Protein AF-A0A9R0ICI6-F1 (afdb_monomer_lite)

Sequence (174 aa):
MKGEGKPIPNLDDEVRGILAEFMVGVIKFEELVEVGRKLFTRFQQSLDILRRPSIYESSELIKSIIKANETKRGNAYVEAGCINACDITNNVSHLNTSLGGLQDCLNRAKVIYSMVKQDYKMQENIVSSLNLTSTSAELESYHLMWMLRPFINDDVMHQALEQEEEALRWWRSG

Foldseek 3Di:
DDPPDDDDPDPVVVVVVVLVVLVVVLVVLVVVLVVLVVVLVVVVVVVVVVDDPQLCPDDPVSVVVCVVVDDPVSVVVSVVSVVVVVVVVVVSVVSVVVSVVSVVVSVVSVVLSVLVVVVVVVVVVVCVVVVPDPPDPVVVVVVVVPVVDDVDPVVNVVVVVVVVVVVVVVVVVD

Radius of gyration: 29.21 Å; chains: 1; bounding box: 91×29×76 Å

Structure (mmCIF, N/CA/C/O backbone):
data_AF-A0A9R0ICI6-F1
#
_entry.id   AF-A0A9R0ICI6-F1
#
loop_
_atom_site.group_PDB
_atom_site.id
_atom_site.type_symbol
_atom_site.label_atom_id
_atom_site.label_alt_id
_atom_site.label_comp_id
_atom_site.label_asym_id
_atom_site.label_entity_id
_atom_site.label_seq_id
_atom_site.pdbx_PDB_ins_code
_atom_site.Cartn_x
_atom_site.Cartn_y
_atom_site.Cartn_z
_atom_site.occupancy
_atom_site.B_iso_or_equiv
_atom_site.auth_seq_id
_atom_site.auth_comp_id
_atom_site.auth_asym_id
_atom_site.auth_atom_id
_atom_site.pdbx_PDB_model_num
ATOM 1 N N . MET A 1 1 ? -54.942 -3.041 22.440 1.00 37.56 1 MET A N 1
ATOM 2 C CA . MET A 1 1 ? -53.957 -3.282 21.366 1.00 37.56 1 MET A CA 1
ATOM 3 C C . MET A 1 1 ? -52.582 -3.012 21.948 1.00 37.56 1 MET A C 1
ATOM 5 O O . MET A 1 1 ? -52.353 -1.914 22.433 1.00 37.56 1 MET A O 1
ATOM 9 N N . LYS A 1 2 ? -51.745 -4.050 22.037 1.00 40.44 2 LYS A N 1
ATOM 10 C CA . LYS A 1 2 ? -50.373 -3.982 22.554 1.00 40.44 2 LYS A CA 1
ATOM 11 C C . LYS A 1 2 ? -49.519 -3.301 21.483 1.00 40.44 2 LYS A C 1
ATOM 13 O O . LYS A 1 2 ? -49.465 -3.800 20.366 1.00 40.44 2 LYS A O 1
ATOM 18 N N . GLY A 1 3 ? -48.925 -2.155 21.805 1.00 41.41 3 GLY A N 1
ATOM 19 C CA . GLY A 1 3 ? -47.898 -1.548 20.965 1.00 41.41 3 GLY A CA 1
ATOM 20 C C . GLY A 1 3 ? -46.629 -2.377 21.095 1.00 41.41 3 GLY A C 1
ATOM 21 O O . GLY A 1 3 ? -45.997 -2.368 22.148 1.00 41.41 3 GLY A O 1
ATOM 22 N N . GLU A 1 4 ? -46.300 -3.141 20.059 1.00 43.25 4 GLU A N 1
ATOM 23 C CA . GLU A 1 4 ? -44.997 -3.783 19.937 1.00 43.25 4 GLU A CA 1
ATOM 24 C C . GLU A 1 4 ? -43.967 -2.686 19.659 1.00 43.25 4 GLU A C 1
ATOM 26 O O . GLU A 1 4 ? -43.844 -2.176 18.546 1.00 43.25 4 GLU A O 1
ATOM 31 N N . GLY A 1 5 ? -43.278 -2.261 20.719 1.00 42.06 5 GLY A N 1
ATOM 32 C CA . GLY A 1 5 ? -42.090 -1.432 20.601 1.00 42.06 5 GLY A CA 1
ATOM 33 C C . GLY A 1 5 ? -41.031 -2.211 19.832 1.00 42.06 5 GLY A C 1
ATOM 34 O O . GLY A 1 5 ? -40.634 -3.302 20.241 1.00 42.06 5 GLY A O 1
ATOM 35 N N . LYS A 1 6 ? -40.608 -1.659 18.695 1.00 44.38 6 LYS A N 1
ATOM 36 C CA . LYS A 1 6 ? -39.491 -2.168 17.898 1.00 44.38 6 LYS A CA 1
ATOM 37 C C . LYS A 1 6 ? -38.267 -2.304 18.826 1.00 44.38 6 LYS A C 1
ATOM 39 O O . LYS A 1 6 ? -37.993 -1.340 19.544 1.00 44.38 6 LYS A O 1
ATOM 44 N N . PRO A 1 7 ? -37.555 -3.447 18.857 1.00 46.44 7 PRO A N 1
ATOM 45 C CA . PRO A 1 7 ? -36.388 -3.599 19.717 1.00 46.44 7 PRO A CA 1
ATOM 46 C C . PRO A 1 7 ? -35.365 -2.527 19.348 1.00 46.44 7 PRO A C 1
ATOM 48 O O . PRO A 1 7 ? -34.988 -2.413 18.180 1.00 46.44 7 PRO A O 1
ATOM 51 N N . ILE A 1 8 ? -34.969 -1.716 20.326 1.00 48.59 8 ILE A N 1
ATOM 52 C CA . ILE A 1 8 ? -33.857 -0.781 20.169 1.00 48.59 8 ILE A CA 1
ATOM 53 C C . ILE A 1 8 ? -32.614 -1.652 19.932 1.00 48.59 8 ILE A C 1
ATOM 55 O O . ILE A 1 8 ? -32.404 -2.589 20.710 1.00 48.59 8 ILE A O 1
ATOM 59 N N . PRO A 1 9 ? -31.841 -1.425 18.855 1.00 53.69 9 PRO A N 1
ATOM 60 C CA . PRO A 1 9 ? -30.612 -2.168 18.620 1.00 53.69 9 PRO A CA 1
ATOM 61 C C . PRO A 1 9 ? -29.716 -2.065 19.851 1.00 53.69 9 PRO A C 1
ATOM 63 O O . PRO A 1 9 ? -29.543 -0.983 20.411 1.00 53.69 9 PRO A O 1
ATOM 66 N N . ASN A 1 10 ? -29.184 -3.198 20.297 1.00 61.16 10 ASN A N 1
ATOM 67 C CA . ASN A 1 10 ? -28.184 -3.207 21.347 1.00 61.16 10 ASN A CA 1
ATOM 68 C C . ASN A 1 10 ? -26.947 -2.467 20.816 1.00 61.16 10 ASN A C 1
ATOM 70 O O . ASN A 1 10 ? -26.306 -2.945 19.881 1.00 61.16 10 ASN A O 1
ATOM 74 N N . LEU A 1 11 ? -26.643 -1.305 21.400 1.00 61.72 11 LEU A N 1
ATOM 75 C CA . LEU A 1 11 ? -25.512 -0.443 21.035 1.00 61.72 11 LEU A CA 1
ATOM 76 C C . LEU A 1 11 ? -24.190 -1.235 20.968 1.00 61.72 11 LEU A C 1
ATOM 78 O O . LEU A 1 11 ? -23.323 -0.970 20.141 1.00 61.72 11 LEU A O 1
ATOM 82 N N . ASP A 1 12 ? -24.088 -2.269 21.798 1.00 68.88 12 ASP A N 1
ATOM 83 C CA . ASP A 1 12 ? -22.947 -3.169 21.907 1.00 68.88 12 ASP A CA 1
ATOM 84 C C . ASP A 1 12 ? -22.766 -4.075 20.671 1.00 68.88 12 ASP A C 1
ATOM 86 O O . ASP A 1 12 ? -21.652 -4.311 20.195 1.00 68.88 12 ASP A O 1
ATOM 90 N N . ASP A 1 13 ? -23.875 -4.541 20.090 1.00 74.50 13 ASP A N 1
ATOM 91 C CA . ASP A 1 13 ? -23.867 -5.348 18.868 1.00 74.50 13 ASP A CA 1
ATOM 92 C C . ASP A 1 13 ? -23.579 -4.491 17.626 1.00 74.50 13 ASP A C 1
ATOM 94 O O . ASP A 1 13 ? -22.909 -4.953 16.699 1.00 74.50 13 ASP A O 1
ATOM 98 N N . GLU A 1 14 ? -24.017 -3.229 17.622 1.00 79.62 14 GLU A N 1
ATOM 99 C CA . GLU A 1 14 ? -23.734 -2.264 16.554 1.00 79.62 14 GLU A CA 1
ATOM 100 C C . GLU A 1 14 ? -22.245 -1.887 16.509 1.00 79.62 14 GLU A C 1
ATOM 102 O O . GLU A 1 14 ? -21.609 -1.989 15.457 1.00 79.62 14 GLU A O 1
ATOM 107 N N . VAL A 1 15 ? -21.645 -1.555 17.659 1.00 72.75 15 VAL A N 1
ATOM 108 C CA . VAL A 1 15 ? -20.207 -1.246 17.769 1.00 72.75 15 VAL A CA 1
ATOM 109 C C . VAL A 1 15 ? -19.349 -2.443 17.350 1.00 72.75 15 VAL A C 1
ATOM 111 O O . VAL A 1 15 ? -18.387 -2.293 16.588 1.00 72.75 15 VAL A O 1
ATOM 114 N N . ARG A 1 16 ? -19.712 -3.655 17.788 1.00 74.38 16 ARG A N 1
ATOM 115 C CA . ARG A 1 16 ? -19.037 -4.888 17.355 1.00 74.38 16 ARG A CA 1
ATOM 116 C C . ARG A 1 16 ? -19.173 -5.128 15.852 1.00 74.38 16 ARG A C 1
ATOM 118 O O . ARG A 1 16 ? -18.209 -5.587 15.237 1.00 74.38 16 ARG A O 1
ATOM 125 N N . GLY A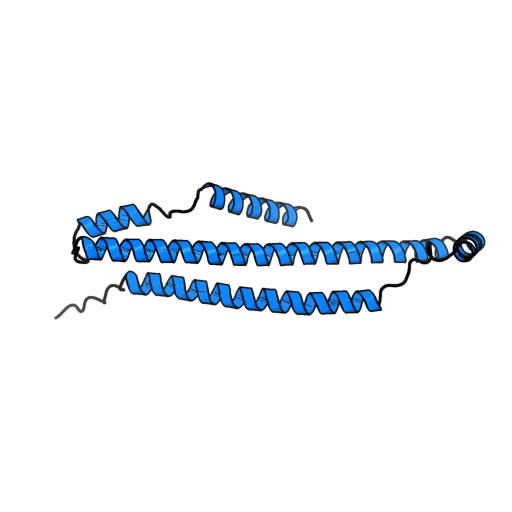 1 17 ? -20.326 -4.808 15.266 1.00 78.62 17 GLY A N 1
ATOM 126 C CA . GLY A 1 17 ? -20.562 -4.868 13.823 1.00 78.62 17 GLY A CA 1
ATOM 127 C C . GLY A 1 17 ? -19.618 -3.952 13.045 1.00 78.62 17 GLY A C 1
ATOM 128 O O . GLY A 1 17 ? -18.907 -4.420 12.157 1.00 78.62 17 GLY A O 1
ATOM 129 N N . ILE A 1 18 ? -19.519 -2.684 13.448 1.00 79.50 18 ILE A N 1
ATOM 130 C CA . ILE A 1 18 ? -18.642 -1.684 12.813 1.00 79.50 18 ILE A CA 1
ATOM 131 C C . ILE A 1 18 ? -17.170 -2.114 12.882 1.00 79.50 18 ILE A C 1
ATOM 133 O O . ILE A 1 18 ? -16.448 -2.063 11.885 1.00 79.50 18 ILE A O 1
ATOM 137 N N . LEU A 1 19 ? -16.717 -2.592 14.044 1.00 73.81 19 LEU A N 1
ATOM 138 C CA . LEU A 1 19 ? -15.351 -3.094 14.218 1.00 73.81 19 LEU A CA 1
ATOM 139 C C . LEU A 1 19 ? -15.062 -4.314 13.335 1.00 73.81 19 LEU A C 1
ATOM 141 O O . LEU A 1 19 ? -13.960 -4.439 12.797 1.00 73.81 19 LEU A O 1
ATOM 145 N N . ALA A 1 20 ? -16.033 -5.215 13.181 1.00 80.25 20 ALA A N 1
ATOM 146 C CA . ALA A 1 20 ? -15.896 -6.379 12.315 1.00 80.25 20 ALA A CA 1
ATOM 147 C C . ALA A 1 20 ? -15.820 -5.975 10.834 1.00 80.25 20 ALA A C 1
ATOM 149 O O . ALA A 1 20 ? -14.937 -6.454 10.120 1.00 80.25 20 ALA A O 1
ATOM 150 N N . GLU A 1 21 ? -16.683 -5.064 10.382 1.00 85.81 21 GLU A N 1
ATOM 151 C CA . GLU A 1 21 ? -16.660 -4.525 9.017 1.00 85.81 21 GLU A CA 1
ATOM 152 C C . GLU A 1 21 ? -15.334 -3.824 8.702 1.00 85.81 21 GLU A C 1
ATOM 154 O O . GLU A 1 21 ? -14.721 -4.093 7.663 1.00 85.81 21 GLU A O 1
ATOM 159 N N . PHE A 1 22 ? -14.838 -2.999 9.629 1.00 80.25 22 PHE A N 1
ATOM 160 C CA . PHE A 1 22 ? -13.531 -2.357 9.514 1.00 80.25 22 PHE A CA 1
ATOM 161 C C . PHE A 1 22 ? -12.405 -3.385 9.352 1.00 80.25 22 PHE A C 1
ATOM 163 O O . PHE A 1 22 ? -11.588 -3.274 8.437 1.00 80.25 22 PHE A O 1
ATOM 170 N N . MET A 1 23 ? -12.386 -4.431 10.185 1.00 84.31 23 MET A N 1
ATOM 171 C CA . MET A 1 23 ? -11.368 -5.483 10.109 1.00 84.31 23 MET A CA 1
ATOM 172 C C . MET A 1 23 ? -11.417 -6.269 8.800 1.00 84.31 23 MET A C 1
ATOM 174 O O . MET A 1 23 ? -10.369 -6.603 8.249 1.00 84.31 23 MET A O 1
ATOM 178 N N . VAL A 1 24 ? -12.608 -6.529 8.257 1.00 88.81 24 VAL A N 1
ATOM 179 C CA . VAL A 1 24 ? -12.747 -7.124 6.919 1.00 88.81 24 VAL A CA 1
ATOM 180 C C . VAL A 1 24 ? -12.138 -6.208 5.854 1.00 88.81 24 VAL A C 1
ATOM 182 O O . VAL A 1 24 ? -11.469 -6.694 4.942 1.00 88.81 24 VAL A O 1
ATOM 185 N N . GLY A 1 25 ? -12.325 -4.891 5.973 1.00 83.38 25 GLY A N 1
ATOM 186 C CA . GLY A 1 25 ? -11.665 -3.900 5.119 1.00 83.38 25 GLY A CA 1
ATOM 187 C C . GLY A 1 25 ? -10.138 -3.958 5.215 1.00 83.38 25 GLY A C 1
ATOM 188 O O . GLY A 1 25 ? -9.466 -4.034 4.187 1.00 83.38 25 GLY A O 1
ATOM 189 N N . VAL A 1 26 ? -9.594 -4.007 6.435 1.00 76.56 26 VAL A N 1
ATOM 190 C CA . VAL A 1 26 ? -8.149 -4.136 6.704 1.00 76.56 26 VAL A CA 1
ATOM 191 C C . VAL A 1 26 ? -7.570 -5.397 6.057 1.00 76.56 26 VAL A C 1
ATOM 193 O O . VAL A 1 26 ? -6.529 -5.319 5.409 1.00 76.56 26 VAL A O 1
ATOM 196 N N . ILE A 1 27 ? -8.256 -6.538 6.169 1.00 85.88 27 ILE A N 1
ATOM 197 C CA . ILE A 1 27 ? -7.821 -7.809 5.564 1.00 85.88 27 ILE A CA 1
ATOM 198 C C . ILE A 1 27 ? -7.797 -7.708 4.035 1.00 85.88 27 ILE A C 1
ATOM 200 O O . ILE A 1 27 ? -6.793 -8.045 3.411 1.00 85.88 27 ILE A O 1
ATOM 204 N N . LYS A 1 28 ? -8.868 -7.192 3.419 1.00 85.56 28 LYS A N 1
ATOM 205 C CA . LYS A 1 28 ? -8.927 -7.000 1.959 1.00 85.56 28 LYS A CA 1
ATOM 206 C C . LYS A 1 28 ? -7.817 -6.077 1.460 1.00 85.56 28 LYS A C 1
ATOM 208 O O . LYS A 1 28 ? -7.257 -6.296 0.388 1.00 85.56 28 LYS A O 1
ATOM 213 N N . PHE A 1 29 ? -7.505 -5.037 2.227 1.00 78.44 29 PHE A N 1
ATOM 214 C CA . PHE A 1 29 ? -6.442 -4.102 1.887 1.00 78.44 29 PHE A CA 1
ATOM 215 C C . PHE A 1 29 ? -5.053 -4.745 2.007 1.00 78.44 29 PHE A C 1
ATOM 217 O O . PHE A 1 29 ? -4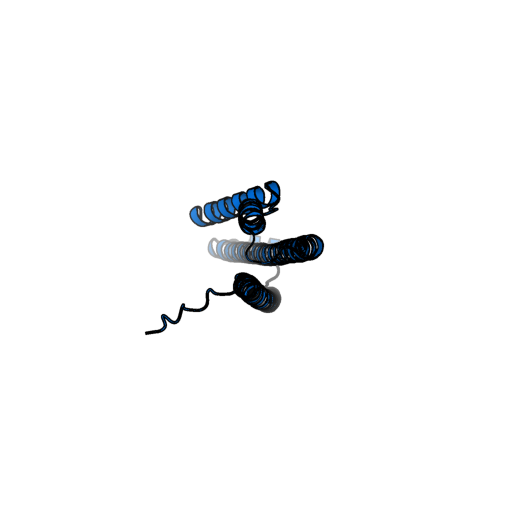.221 -4.570 1.122 1.00 78.44 29 PHE A O 1
ATOM 224 N N . GLU A 1 30 ? -4.821 -5.553 3.042 1.00 82.62 30 GLU A N 1
ATOM 225 C CA . GLU A 1 30 ? -3.598 -6.348 3.207 1.00 82.62 30 GLU A CA 1
ATOM 226 C C . GLU A 1 30 ? -3.379 -7.327 2.044 1.00 82.62 30 GLU A C 1
ATOM 228 O O . GLU A 1 30 ? -2.285 -7.386 1.478 1.00 82.62 30 GLU A O 1
ATOM 233 N N . GLU A 1 31 ? -4.430 -8.031 1.617 1.00 90.69 31 GLU A N 1
ATOM 234 C CA . GLU A 1 31 ? -4.389 -8.899 0.436 1.00 90.69 31 GLU A CA 1
ATOM 235 C C . GLU A 1 31 ? -4.042 -8.117 -0.841 1.00 90.69 31 GLU A C 1
ATOM 237 O O . GLU A 1 31 ? -3.209 -8.563 -1.635 1.00 90.69 31 GLU A O 1
ATOM 242 N N . LEU A 1 32 ? -4.641 -6.936 -1.034 1.00 84.50 32 LEU A N 1
ATOM 243 C CA . LEU A 1 32 ? -4.384 -6.081 -2.194 1.00 84.50 32 LEU A CA 1
ATOM 244 C C . LEU A 1 32 ? -2.933 -5.586 -2.234 1.00 84.50 32 LEU A C 1
ATOM 246 O O . LEU A 1 32 ? -2.299 -5.649 -3.291 1.00 84.50 32 LEU A O 1
ATOM 250 N N . VAL A 1 33 ? -2.399 -5.130 -1.098 1.00 80.62 33 VAL A N 1
ATOM 251 C CA . VAL A 1 33 ? -0.999 -4.696 -0.970 1.00 80.62 33 VAL A CA 1
ATOM 252 C C . VAL A 1 33 ? -0.051 -5.841 -1.330 1.00 80.62 33 VAL A C 1
ATOM 254 O O . VAL A 1 33 ? 0.886 -5.651 -2.110 1.00 80.62 33 VAL A O 1
ATOM 257 N N . GLU A 1 34 ? -0.326 -7.055 -0.855 1.00 88.06 34 GLU A N 1
ATOM 258 C CA . GLU A 1 34 ? 0.502 -8.226 -1.149 1.00 88.06 34 GLU A CA 1
ATOM 259 C C . GLU A 1 34 ? 0.435 -8.646 -2.628 1.00 88.06 34 GLU A C 1
ATOM 261 O O . GLU A 1 34 ? 1.459 -8.988 -3.232 1.00 88.06 34 GLU A O 1
ATOM 266 N N . VAL A 1 35 ? -0.747 -8.595 -3.251 1.00 90.12 35 VAL A N 1
ATOM 267 C CA . VAL A 1 35 ? -0.901 -8.830 -4.698 1.00 90.12 35 VAL A CA 1
ATOM 268 C C . VAL A 1 35 ? -0.133 -7.780 -5.504 1.00 90.12 35 VAL A C 1
ATOM 270 O O . VAL A 1 35 ? 0.616 -8.142 -6.417 1.00 90.12 35 VAL A O 1
ATOM 273 N N . GLY A 1 36 ? -0.272 -6.500 -5.147 1.00 82.00 36 GLY A N 1
ATOM 274 C CA . GLY A 1 36 ? 0.433 -5.387 -5.782 1.00 82.00 36 GLY A CA 1
ATOM 275 C C . GLY A 1 36 ? 1.947 -5.560 -5.710 1.00 82.00 36 GLY A C 1
ATOM 276 O O . GLY A 1 36 ? 2.626 -5.499 -6.736 1.00 82.00 36 GLY A O 1
ATOM 277 N N . ARG A 1 37 ? 2.471 -5.903 -4.528 1.00 86.12 37 ARG A N 1
ATOM 278 C CA . ARG A 1 37 ? 3.893 -6.195 -4.314 1.00 86.12 37 ARG A CA 1
ATOM 279 C C . ARG A 1 37 ? 4.394 -7.319 -5.221 1.00 86.12 37 ARG A C 1
ATOM 281 O O . ARG A 1 37 ? 5.412 -7.153 -5.887 1.00 86.12 37 ARG A O 1
ATOM 288 N N . LYS A 1 38 ? 3.673 -8.445 -5.309 1.00 90.31 38 LYS A N 1
ATOM 289 C CA . LYS A 1 38 ? 4.054 -9.581 -6.176 1.00 90.31 38 LYS A CA 1
ATOM 290 C C . LYS A 1 38 ? 4.091 -9.205 -7.655 1.00 90.31 38 LYS A C 1
ATOM 292 O O . LYS A 1 38 ? 5.038 -9.574 -8.353 1.00 90.31 38 LYS A O 1
ATOM 297 N N . LEU A 1 39 ? 3.062 -8.512 -8.144 1.00 86.56 39 LEU A N 1
ATOM 298 C CA . LEU A 1 39 ? 3.003 -8.051 -9.534 1.00 86.56 39 LEU A CA 1
ATOM 299 C C . LEU A 1 39 ? 4.148 -7.089 -9.835 1.00 86.56 39 LEU A C 1
ATOM 301 O O . LEU A 1 39 ? 4.822 -7.233 -10.854 1.00 86.56 39 LEU A O 1
ATOM 305 N N . PHE A 1 40 ? 4.410 -6.167 -8.916 1.00 80.50 40 PHE A N 1
ATOM 306 C CA . PHE A 1 40 ? 5.470 -5.189 -9.056 1.00 80.50 40 PHE A CA 1
ATOM 307 C C . PHE A 1 40 ? 6.859 -5.834 -9.080 1.00 80.50 40 PHE A C 1
ATOM 309 O O . PHE A 1 40 ? 7.643 -5.545 -9.979 1.00 80.50 40 PHE A O 1
ATOM 316 N N . THR A 1 41 ? 7.144 -6.790 -8.191 1.00 84.75 41 THR A N 1
ATOM 317 C CA . THR A 1 41 ? 8.406 -7.548 -8.229 1.00 84.75 41 THR A CA 1
ATOM 318 C C . THR A 1 41 ? 8.605 -8.248 -9.576 1.00 84.75 41 THR A C 1
ATOM 320 O O . THR A 1 41 ? 9.697 -8.202 -10.139 1.00 84.75 41 THR A O 1
ATOM 323 N N . ARG A 1 42 ? 7.555 -8.858 -10.143 1.00 83.69 42 ARG A N 1
ATOM 324 C CA . ARG A 1 42 ? 7.634 -9.481 -11.477 1.00 83.69 42 ARG A CA 1
ATOM 325 C C . ARG A 1 42 ? 7.858 -8.458 -12.586 1.00 83.69 42 ARG A C 1
ATOM 327 O O . ARG A 1 42 ? 8.590 -8.736 -13.534 1.00 83.69 42 ARG A O 1
ATOM 334 N N . PHE A 1 43 ? 7.235 -7.290 -12.478 1.00 80.75 43 PHE A N 1
ATOM 335 C CA . PHE A 1 43 ? 7.428 -6.200 -13.424 1.00 80.75 43 PHE A CA 1
ATOM 336 C C . PHE A 1 43 ? 8.871 -5.685 -13.385 1.00 80.75 43 PHE A C 1
ATOM 338 O O . PHE A 1 43 ? 9.498 -5.598 -14.435 1.00 80.75 43 PHE A O 1
ATOM 345 N N . GLN A 1 44 ? 9.437 -5.462 -12.195 1.00 79.81 44 GLN A N 1
ATOM 346 C CA . GLN A 1 44 ? 10.848 -5.096 -12.024 1.00 79.81 44 GLN A CA 1
ATOM 347 C C . GLN A 1 44 ? 11.787 -6.142 -12.636 1.00 79.81 44 GLN A C 1
ATOM 349 O O . GLN A 1 44 ? 12.637 -5.796 -13.448 1.00 79.81 44 GLN A O 1
ATOM 354 N N . GLN A 1 45 ? 11.576 -7.428 -12.334 1.00 81.75 45 GLN A N 1
ATOM 355 C CA . GLN A 1 45 ? 12.356 -8.521 -12.930 1.00 81.75 45 GLN A CA 1
ATOM 356 C C . GLN A 1 45 ? 12.263 -8.532 -14.462 1.00 81.75 45 GLN A C 1
ATOM 358 O O . GLN A 1 45 ? 13.252 -8.769 -15.150 1.00 81.75 45 GLN A O 1
ATOM 363 N N . SER A 1 46 ? 11.076 -8.261 -15.008 1.00 79.50 46 SER A N 1
ATOM 364 C CA . SER A 1 46 ? 10.866 -8.194 -16.458 1.00 79.50 46 SER A CA 1
ATOM 365 C C . SER A 1 46 ? 11.575 -6.988 -17.077 1.00 79.50 46 SER A C 1
ATOM 367 O O . SER A 1 46 ? 12.161 -7.103 -18.151 1.00 79.50 46 SER A O 1
ATOM 369 N N . LEU A 1 47 ? 11.563 -5.840 -16.397 1.00 71.56 47 LEU A N 1
ATOM 370 C CA . LEU A 1 47 ? 12.293 -4.650 -16.822 1.00 71.56 47 LEU A CA 1
ATOM 371 C C . LEU A 1 47 ? 13.805 -4.871 -16.800 1.00 71.56 47 LEU A C 1
ATOM 373 O O . LEU A 1 47 ? 14.475 -4.437 -17.731 1.00 71.56 47 LEU A O 1
ATOM 377 N N . ASP A 1 48 ? 14.338 -5.590 -15.813 1.00 72.00 48 ASP A N 1
ATOM 378 C CA . ASP A 1 48 ? 15.764 -5.928 -15.753 1.00 72.00 48 ASP A CA 1
ATOM 379 C C . ASP A 1 48 ? 16.207 -6.806 -16.932 1.00 72.00 48 ASP A C 1
ATOM 381 O O . ASP A 1 48 ? 17.310 -6.631 -17.445 1.00 72.00 48 ASP A O 1
ATOM 385 N N . ILE A 1 49 ? 15.338 -7.695 -17.429 1.00 72.31 49 ILE A N 1
ATOM 386 C CA . ILE A 1 49 ? 15.597 -8.482 -18.650 1.00 72.31 49 ILE A CA 1
ATOM 387 C C . ILE A 1 49 ? 15.644 -7.578 -19.892 1.00 72.31 49 ILE A C 1
ATOM 389 O O . ILE A 1 49 ? 16.436 -7.806 -20.807 1.00 72.31 49 ILE A O 1
ATOM 393 N N . LEU A 1 50 ? 14.785 -6.558 -19.945 1.00 66.00 50 LEU A N 1
ATOM 394 C CA . LEU A 1 50 ? 14.706 -5.615 -21.066 1.00 66.00 50 LEU A CA 1
ATOM 395 C C . LEU A 1 50 ? 15.757 -4.499 -20.986 1.00 66.00 50 LEU A C 1
ATOM 397 O O . LEU A 1 50 ? 16.018 -3.821 -21.987 1.00 66.00 50 LEU A O 1
ATOM 401 N N . ARG A 1 51 ? 16.359 -4.300 -19.811 1.00 65.81 51 ARG A N 1
ATOM 402 C CA . ARG A 1 51 ? 17.351 -3.265 -19.546 1.00 65.81 51 ARG A CA 1
ATOM 403 C C . ARG A 1 51 ? 18.591 -3.514 -20.399 1.00 65.81 51 ARG A C 1
ATOM 405 O O . ARG A 1 51 ? 19.334 -4.473 -20.212 1.00 65.81 51 ARG A O 1
ATOM 412 N N . ARG A 1 52 ? 18.847 -2.604 -21.338 1.00 62.41 52 ARG A N 1
ATOM 413 C CA . ARG A 1 52 ? 20.089 -2.605 -22.115 1.00 62.41 52 ARG A CA 1
ATOM 414 C C . ARG A 1 52 ? 21.213 -1.956 -21.298 1.00 62.41 52 ARG A C 1
ATOM 416 O O . ARG A 1 52 ? 20.964 -0.937 -20.651 1.00 62.41 52 ARG A O 1
ATOM 423 N N . PRO A 1 53 ? 22.446 -2.491 -21.334 1.00 58.44 53 PRO A N 1
ATOM 424 C CA . PRO A 1 53 ? 23.608 -1.785 -20.809 1.00 58.44 53 PRO A CA 1
ATOM 425 C C . PRO A 1 53 ? 23.758 -0.423 -21.491 1.00 58.44 53 PRO A C 1
ATOM 427 O O . PRO A 1 53 ? 23.513 -0.300 -22.694 1.00 58.44 53 PRO A O 1
ATOM 430 N N . SER A 1 54 ? 24.181 0.589 -20.730 1.00 60.50 54 SER A N 1
ATOM 431 C CA . SER A 1 54 ? 24.541 1.889 -21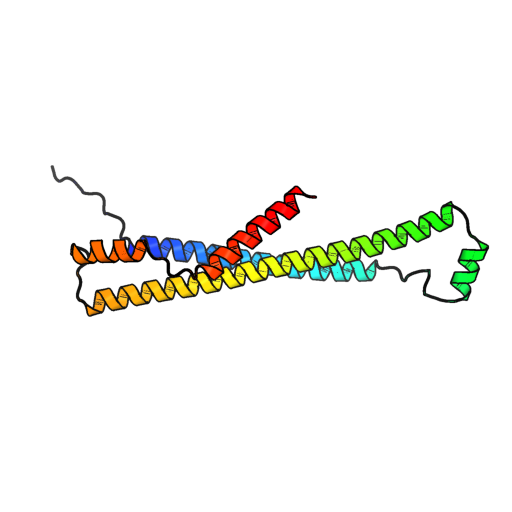.296 1.00 60.50 54 SER A CA 1
ATOM 432 C C . SER A 1 54 ? 25.615 1.697 -22.365 1.00 60.50 54 SER A C 1
ATOM 434 O O . SER A 1 54 ? 26.696 1.173 -22.094 1.00 60.50 54 SER A O 1
ATOM 436 N N . ILE A 1 55 ? 25.323 2.163 -23.578 1.00 61.91 55 ILE A N 1
ATOM 437 C CA . ILE A 1 55 ? 26.269 2.151 -24.701 1.00 61.91 55 ILE A CA 1
ATOM 438 C C . ILE A 1 55 ? 27.431 3.128 -24.441 1.00 61.91 55 ILE A C 1
ATOM 440 O O . ILE A 1 55 ? 28.460 3.062 -25.099 1.00 61.91 55 ILE A O 1
ATOM 444 N N . TYR A 1 56 ? 27.284 4.044 -23.480 1.00 56.41 56 TYR A N 1
ATOM 445 C CA . TYR A 1 56 ? 28.263 5.091 -23.195 1.00 56.41 56 TYR A CA 1
ATOM 446 C C . TYR A 1 56 ? 29.361 4.648 -22.215 1.00 56.41 56 TYR A C 1
ATOM 448 O O . TYR A 1 56 ? 30.446 5.229 -22.182 1.00 56.41 56 TYR A O 1
ATOM 456 N N . GLU A 1 57 ? 29.102 3.596 -21.436 1.00 56.59 57 GLU A N 1
ATOM 457 C CA . GLU A 1 57 ? 29.964 3.194 -20.316 1.00 56.59 57 GLU A CA 1
ATOM 458 C C . GLU A 1 57 ? 30.786 1.928 -20.583 1.00 56.59 57 GLU A C 1
ATOM 460 O O . GLU A 1 57 ? 31.628 1.554 -19.772 1.00 56.59 57 GLU A O 1
ATOM 465 N N . SER A 1 58 ? 30.582 1.250 -21.714 1.00 61.38 58 SER A N 1
ATOM 466 C CA . SER A 1 58 ? 31.106 -0.109 -21.877 1.00 61.38 58 SER A CA 1
ATOM 467 C C . SER A 1 58 ? 32.566 -0.196 -22.336 1.00 61.38 58 SER A C 1
ATOM 469 O O . SER A 1 58 ? 33.203 -1.204 -22.039 1.00 61.38 58 SER A O 1
ATOM 471 N N . SER A 1 59 ? 33.116 0.789 -23.071 1.00 68.38 59 SER A N 1
ATOM 472 C CA . SER A 1 59 ? 34.552 0.817 -23.425 1.00 68.38 59 SER A CA 1
ATOM 473 C C . SER A 1 59 ? 35.003 2.096 -24.158 1.00 68.38 59 SER A C 1
ATOM 475 O O . SER A 1 59 ? 34.216 2.756 -24.839 1.00 68.38 59 SER A O 1
ATOM 477 N N . GLU A 1 60 ? 36.306 2.396 -24.102 1.00 80.56 60 GLU A N 1
ATOM 478 C CA . GLU A 1 60 ? 36.947 3.505 -24.836 1.00 80.56 60 GLU A CA 1
ATOM 479 C C . GLU A 1 60 ? 36.840 3.357 -26.367 1.00 80.56 60 GLU A C 1
ATOM 481 O O . GLU A 1 60 ? 36.761 4.343 -27.107 1.00 80.56 60 GLU A O 1
ATOM 486 N N . LEU A 1 61 ? 36.757 2.110 -26.846 1.00 78.56 61 LEU A N 1
ATOM 487 C CA . LEU A 1 61 ? 36.486 1.789 -28.246 1.00 78.56 61 LEU A CA 1
ATOM 488 C C . LEU A 1 61 ? 35.074 2.243 -28.638 1.00 78.56 61 LEU A C 1
ATOM 490 O O . LEU A 1 61 ? 34.900 2.853 -29.689 1.00 78.56 61 LEU A O 1
ATOM 494 N N . ILE A 1 62 ? 34.071 1.995 -27.787 1.00 74.56 62 ILE A N 1
ATOM 495 C CA . ILE A 1 62 ? 32.680 2.377 -28.069 1.00 74.56 62 ILE A CA 1
ATOM 496 C C . ILE A 1 62 ? 32.530 3.900 -28.079 1.00 74.56 62 ILE A C 1
ATOM 498 O O . ILE A 1 62 ? 31.926 4.438 -29.006 1.00 74.56 62 ILE A O 1
ATOM 502 N N . LYS A 1 63 ? 33.161 4.608 -27.133 1.00 77.50 63 LYS A N 1
ATOM 503 C CA . LYS A 1 63 ? 33.212 6.081 -27.147 1.00 77.50 63 LYS A CA 1
ATOM 504 C C . LYS A 1 63 ? 33.815 6.616 -28.449 1.00 77.50 63 LYS A C 1
ATOM 506 O O . LYS A 1 63 ? 33.264 7.529 -29.058 1.00 77.50 63 LYS A O 1
ATOM 511 N N . SER A 1 64 ? 34.918 6.017 -28.902 1.00 81.56 64 SER A N 1
ATOM 512 C CA . SER A 1 64 ? 35.592 6.405 -30.148 1.00 81.56 64 SER A CA 1
ATOM 513 C C . SER A 1 64 ? 34.734 6.128 -31.389 1.00 81.56 64 SER A C 1
ATOM 515 O O . SER A 1 64 ? 34.693 6.955 -32.296 1.00 81.56 64 SER A O 1
ATOM 517 N N . ILE A 1 65 ? 34.001 5.008 -31.418 1.00 78.12 65 ILE A N 1
ATOM 518 C CA . ILE A 1 65 ? 33.073 4.652 -32.505 1.00 78.12 65 ILE A CA 1
ATOM 519 C C . ILE A 1 65 ? 31.873 5.604 -32.553 1.00 78.12 65 ILE A C 1
ATOM 521 O O . ILE A 1 65 ? 31.504 6.039 -33.644 1.00 78.12 65 ILE A O 1
ATOM 525 N N . ILE A 1 66 ? 31.271 5.937 -31.405 1.00 74.75 66 ILE A N 1
ATOM 526 C CA . ILE A 1 66 ? 30.159 6.898 -31.327 1.00 74.75 66 ILE A CA 1
ATOM 527 C C . ILE A 1 66 ? 30.624 8.252 -31.861 1.00 74.75 66 ILE A C 1
ATOM 529 O O . ILE A 1 66 ? 30.001 8.791 -32.770 1.00 74.75 66 ILE A O 1
ATOM 533 N N . LYS A 1 67 ? 31.775 8.733 -31.380 1.00 82.56 67 LYS A N 1
ATOM 534 C CA . LYS A 1 67 ? 32.372 10.001 -31.808 1.00 82.56 67 LYS A CA 1
ATOM 535 C C . LYS A 1 67 ? 32.693 10.031 -33.307 1.00 82.56 67 LYS A C 1
ATOM 537 O O . LYS A 1 67 ? 32.456 11.031 -33.972 1.00 82.56 67 LYS A O 1
ATOM 542 N N . ALA A 1 68 ? 33.204 8.930 -33.858 1.00 80.38 68 ALA A N 1
ATOM 543 C CA . ALA A 1 68 ? 33.523 8.819 -35.283 1.00 80.38 68 ALA A CA 1
ATOM 544 C C . ALA A 1 68 ? 32.281 8.762 -36.195 1.00 80.38 68 ALA A C 1
ATOM 546 O O . ALA A 1 68 ? 32.392 9.045 -37.385 1.00 80.38 68 ALA A O 1
ATOM 547 N N . ASN A 1 69 ? 31.111 8.407 -35.653 1.00 77.00 69 ASN A N 1
ATOM 548 C CA . ASN A 1 69 ? 29.846 8.279 -36.386 1.00 77.00 69 ASN A CA 1
ATOM 549 C C . ASN A 1 69 ? 28.782 9.285 -35.908 1.00 77.00 69 ASN A C 1
ATOM 551 O O . ASN A 1 69 ? 27.581 9.052 -36.095 1.00 77.00 69 ASN A O 1
ATOM 555 N N . GLU A 1 70 ? 29.205 10.390 -35.285 1.00 80.88 70 GLU A N 1
ATOM 556 C CA . GLU A 1 70 ? 28.317 11.429 -34.767 1.00 80.88 70 GLU A CA 1
ATOM 557 C C . GLU A 1 70 ? 27.423 11.982 -35.880 1.00 80.88 70 GLU A C 1
ATOM 559 O O . GLU A 1 70 ? 27.836 12.707 -36.785 1.00 80.88 70 GLU A O 1
ATOM 564 N N . THR A 1 71 ? 26.145 11.633 -35.800 1.00 85.75 71 THR A N 1
ATOM 565 C CA . THR A 1 71 ? 25.100 12.160 -36.670 1.00 85.75 71 THR A CA 1
ATOM 566 C C . THR A 1 71 ? 23.949 12.622 -35.799 1.00 85.75 71 THR A C 1
ATOM 568 O O . THR A 1 71 ? 23.682 12.031 -34.753 1.00 85.75 71 THR A O 1
ATOM 571 N N . LYS A 1 72 ? 23.198 13.635 -36.252 1.00 83.25 72 LYS A N 1
ATOM 572 C CA . LYS A 1 72 ? 21.992 14.096 -35.538 1.00 83.25 72 LYS A CA 1
ATOM 573 C C . LYS A 1 72 ? 21.045 12.938 -35.198 1.00 83.25 72 LYS A C 1
ATOM 575 O O . LYS A 1 72 ? 20.504 12.883 -34.102 1.00 83.25 72 LYS A O 1
ATOM 580 N N . ARG A 1 73 ? 20.892 11.988 -36.127 1.00 78.25 73 ARG A N 1
ATOM 581 C CA . ARG A 1 73 ? 20.073 10.785 -35.938 1.00 78.25 73 ARG A CA 1
ATOM 582 C C . ARG A 1 73 ? 20.673 9.832 -34.901 1.00 78.25 73 ARG A C 1
ATOM 584 O O . ARG A 1 73 ? 19.938 9.351 -34.050 1.00 78.25 73 ARG A O 1
ATOM 591 N N . GLY A 1 74 ? 21.979 9.561 -34.962 1.00 77.62 74 GLY A N 1
ATOM 592 C CA . GLY A 1 74 ? 22.665 8.691 -34.001 1.00 77.62 74 GLY A CA 1
ATOM 593 C C . GLY A 1 74 ? 22.581 9.222 -32.571 1.00 77.62 74 GLY A C 1
ATOM 594 O O . GLY A 1 74 ? 22.223 8.475 -31.665 1.00 77.62 74 GLY A O 1
ATOM 595 N N . ASN A 1 75 ? 22.798 10.526 -32.392 1.00 78.75 75 ASN A N 1
ATOM 596 C CA . ASN A 1 75 ? 22.735 11.167 -31.079 1.00 78.75 75 ASN A CA 1
ATOM 597 C C . ASN A 1 75 ? 21.316 11.122 -30.498 1.00 78.75 75 ASN A C 1
ATOM 599 O O . ASN A 1 75 ? 21.151 10.724 -29.349 1.00 78.75 75 ASN A O 1
ATOM 603 N N . ALA A 1 76 ? 20.290 11.405 -31.309 1.00 76.19 76 ALA A N 1
ATOM 604 C CA . ALA A 1 76 ? 18.895 11.320 -30.873 1.00 76.19 76 ALA A CA 1
ATOM 605 C C . ALA A 1 76 ? 18.487 9.899 -30.433 1.00 76.19 76 ALA A C 1
ATOM 607 O O . ALA A 1 76 ? 17.746 9.739 -29.468 1.00 76.19 76 ALA A O 1
ATOM 608 N N . TYR A 1 77 ? 18.987 8.854 -31.105 1.00 71.06 77 TYR A N 1
ATOM 609 C CA . TYR A 1 77 ? 18.736 7.464 -30.700 1.00 71.06 77 TYR A CA 1
ATOM 610 C C . TYR A 1 77 ? 19.386 7.109 -29.360 1.00 71.06 77 TYR A C 1
ATOM 612 O O . TYR A 1 77 ? 18.778 6.410 -28.549 1.00 71.06 77 TYR A O 1
ATOM 620 N N . VAL A 1 78 ? 20.619 7.567 -29.137 1.00 72.38 78 VAL A N 1
ATOM 621 C CA . VAL A 1 78 ? 21.341 7.343 -27.878 1.00 72.38 78 VAL A CA 1
ATOM 622 C C . VAL A 1 78 ? 20.641 8.077 -26.733 1.00 72.38 78 VAL A C 1
ATOM 624 O O . VAL A 1 78 ? 20.371 7.476 -25.695 1.00 72.38 78 VAL A O 1
ATOM 627 N N . GLU A 1 79 ? 20.277 9.340 -26.945 1.00 73.88 79 GLU A N 1
ATOM 628 C CA . GLU A 1 79 ? 19.597 10.183 -25.960 1.00 73.88 79 GLU A CA 1
ATOM 629 C C . GLU A 1 79 ? 18.209 9.642 -25.587 1.00 73.88 79 GLU A C 1
ATOM 631 O O . GLU A 1 79 ? 17.902 9.503 -24.403 1.00 73.88 79 GLU A O 1
ATOM 636 N N . ALA A 1 80 ? 17.411 9.217 -26.573 1.00 70.81 80 ALA A N 1
ATOM 637 C CA . ALA A 1 80 ? 16.110 8.593 -26.328 1.00 70.81 80 ALA A CA 1
ATOM 638 C C . ALA A 1 80 ? 16.217 7.299 -25.498 1.00 70.81 80 ALA A C 1
ATOM 640 O O . ALA A 1 80 ? 15.345 7.006 -24.680 1.00 70.81 80 ALA A O 1
ATOM 641 N N . GLY A 1 81 ? 17.292 6.524 -25.677 1.00 67.62 81 GLY A N 1
ATOM 642 C CA . GLY A 1 81 ? 17.564 5.342 -24.857 1.00 67.62 81 GLY A CA 1
ATOM 643 C C . GLY A 1 81 ? 17.869 5.681 -23.394 1.00 67.62 81 GLY A C 1
ATOM 644 O O . GLY A 1 81 ? 17.394 4.984 -22.497 1.00 67.62 81 GLY A O 1
ATOM 645 N N . CYS A 1 82 ? 18.620 6.759 -23.148 1.00 65.00 82 CYS A N 1
ATOM 646 C CA . CYS A 1 82 ? 18.955 7.228 -21.801 1.00 65.00 82 CYS A CA 1
ATOM 647 C C . CYS A 1 82 ? 17.741 7.811 -21.064 1.00 65.00 82 CYS A C 1
ATOM 649 O O . CYS A 1 82 ? 17.520 7.460 -19.906 1.00 65.00 82 CYS A O 1
ATOM 651 N N . ILE A 1 83 ? 16.935 8.645 -21.733 1.00 65.06 83 ILE A N 1
ATOM 652 C CA . ILE A 1 83 ? 15.724 9.256 -21.154 1.00 65.06 83 ILE A CA 1
ATOM 653 C C . ILE A 1 83 ? 14.749 8.169 -20.693 1.00 65.06 83 ILE A C 1
ATOM 655 O O . ILE A 1 83 ? 14.373 8.141 -19.526 1.00 65.06 83 ILE A O 1
ATOM 659 N N . ASN A 1 84 ? 14.451 7.190 -21.554 1.00 67.62 84 ASN A N 1
ATOM 660 C CA . ASN A 1 84 ? 13.536 6.102 -21.204 1.00 67.62 84 ASN A CA 1
ATOM 661 C C . ASN A 1 84 ? 14.036 5.254 -20.020 1.00 67.62 84 ASN A C 1
ATOM 663 O O . ASN A 1 84 ? 13.235 4.798 -19.209 1.00 67.62 84 ASN A O 1
ATOM 667 N N . ALA A 1 85 ? 15.349 5.027 -19.893 1.00 65.75 85 ALA A N 1
ATOM 668 C CA . ALA A 1 85 ? 15.909 4.279 -18.766 1.00 65.75 85 ALA A CA 1
ATOM 669 C C . ALA A 1 85 ? 15.802 5.054 -17.437 1.00 65.75 85 ALA A C 1
ATOM 671 O O . ALA A 1 85 ? 15.493 4.455 -16.400 1.00 65.75 85 ALA A O 1
ATOM 672 N N . CYS A 1 86 ? 16.022 6.372 -17.465 1.00 65.62 86 CYS A N 1
ATOM 673 C CA . CYS A 1 86 ? 15.797 7.257 -16.321 1.00 65.62 86 CYS A CA 1
ATOM 674 C C . CYS A 1 86 ? 14.312 7.310 -15.939 1.00 65.62 86 CYS A C 1
ATOM 676 O O . CYS A 1 86 ? 13.990 7.126 -14.767 1.00 65.62 86 CYS A O 1
ATOM 678 N N . ASP A 1 87 ? 13.414 7.459 -16.914 1.00 75.94 87 ASP A N 1
ATOM 679 C CA . ASP A 1 87 ? 11.964 7.492 -16.691 1.00 75.94 87 ASP A CA 1
ATOM 680 C C . ASP A 1 87 ? 11.454 6.178 -16.099 1.00 75.94 87 ASP A C 1
ATOM 682 O O . ASP A 1 87 ? 10.687 6.183 -15.140 1.00 75.94 87 ASP A O 1
ATOM 686 N N . ILE A 1 88 ? 11.927 5.031 -16.597 1.00 73.56 88 ILE A N 1
ATOM 687 C CA . ILE A 1 88 ? 11.616 3.722 -16.009 1.00 73.56 88 ILE A CA 1
ATOM 688 C C . ILE A 1 88 ? 12.095 3.653 -14.555 1.00 73.56 88 ILE A C 1
ATOM 690 O O . ILE A 1 88 ? 11.344 3.214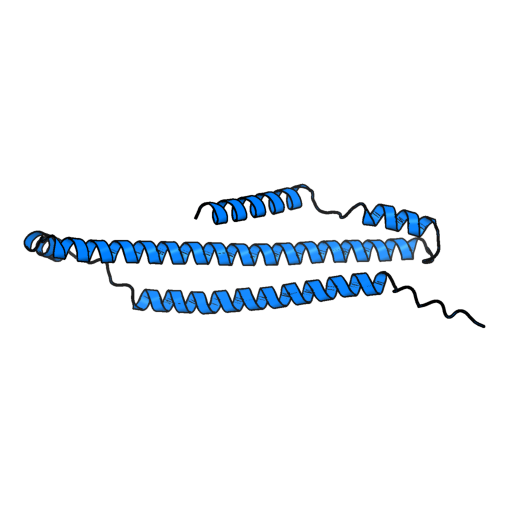 -13.686 1.00 73.56 88 ILE A O 1
ATOM 694 N N . THR A 1 89 ? 13.322 4.097 -14.275 1.00 76.12 89 THR A N 1
ATOM 695 C CA . THR A 1 89 ? 13.891 4.070 -12.918 1.00 76.12 89 THR A CA 1
ATOM 696 C C . THR A 1 89 ? 13.095 4.961 -11.960 1.00 76.12 89 THR A C 1
ATOM 698 O O . THR A 1 89 ? 12.776 4.526 -10.853 1.00 76.12 89 THR A O 1
ATOM 701 N N . ASN A 1 90 ? 12.708 6.161 -12.400 1.00 79.38 90 ASN A N 1
ATOM 702 C CA . ASN A 1 90 ? 11.853 7.073 -11.641 1.00 79.38 90 ASN A CA 1
ATOM 703 C C . ASN A 1 90 ? 10.460 6.475 -11.421 1.00 79.38 90 ASN A C 1
ATOM 705 O O . ASN A 1 90 ? 9.975 6.422 -10.299 1.00 79.38 90 ASN A O 1
ATOM 709 N N . ASN A 1 91 ? 9.817 5.943 -12.456 1.00 81.38 91 ASN A N 1
ATOM 710 C CA . ASN A 1 91 ? 8.489 5.343 -12.324 1.00 81.38 91 ASN A CA 1
ATOM 711 C C . ASN A 1 91 ? 8.494 4.147 -11.357 1.00 81.38 91 ASN A C 1
ATOM 713 O O . ASN A 1 91 ? 7.585 3.996 -10.542 1.00 81.38 91 ASN A O 1
ATOM 717 N N . VAL A 1 92 ? 9.542 3.317 -11.396 1.00 81.81 92 VAL A N 1
ATOM 718 C CA . VAL A 1 92 ? 9.748 2.212 -10.446 1.00 81.81 92 VAL A CA 1
ATOM 719 C C . VAL A 1 92 ? 9.954 2.733 -9.020 1.00 81.81 92 VAL A C 1
ATOM 721 O O . VAL A 1 92 ? 9.416 2.145 -8.081 1.00 81.81 92 VAL A O 1
ATOM 724 N N . SER A 1 93 ? 10.702 3.820 -8.816 1.00 82.31 93 SER A N 1
ATOM 725 C CA . SER A 1 93 ? 10.876 4.397 -7.477 1.00 82.31 93 SER A CA 1
ATOM 726 C C . SER A 1 93 ? 9.577 5.016 -6.948 1.00 82.31 93 SER A C 1
ATOM 728 O O . SER A 1 93 ? 9.211 4.744 -5.807 1.00 82.31 93 SER A O 1
ATOM 730 N N . HIS A 1 94 ? 8.821 5.737 -7.781 1.00 86.12 94 HIS A N 1
ATOM 731 C CA . HIS A 1 94 ? 7.506 6.279 -7.426 1.00 86.12 94 HIS A CA 1
ATOM 732 C C . HIS A 1 94 ? 6.522 5.177 -7.018 1.00 86.12 94 HIS A C 1
ATOM 734 O O . HIS A 1 94 ? 5.886 5.284 -5.971 1.00 86.12 94 HIS A O 1
ATOM 740 N N . LEU A 1 95 ? 6.445 4.084 -7.784 1.00 83.88 95 LEU A N 1
ATOM 741 C CA . LEU A 1 95 ? 5.594 2.938 -7.449 1.00 83.88 95 LEU A CA 1
ATOM 742 C C . LEU A 1 95 ? 5.989 2.282 -6.117 1.00 83.88 95 LEU A C 1
ATOM 744 O O . LEU A 1 95 ? 5.111 1.927 -5.331 1.00 83.88 95 LEU A O 1
ATOM 748 N N . ASN A 1 96 ? 7.289 2.156 -5.834 1.00 84.50 9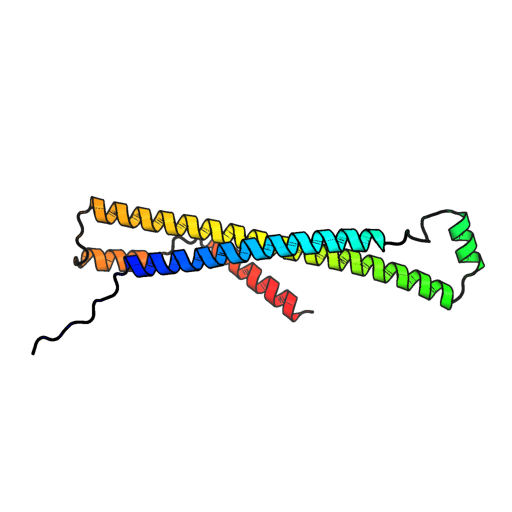6 ASN A N 1
ATOM 749 C CA . ASN A 1 96 ? 7.772 1.659 -4.541 1.00 84.50 96 ASN A CA 1
ATOM 750 C C . ASN A 1 96 ? 7.352 2.564 -3.381 1.00 84.50 96 ASN A C 1
ATOM 752 O O . ASN A 1 96 ? 6.881 2.065 -2.360 1.00 84.50 96 ASN A O 1
ATOM 756 N N . THR A 1 97 ? 7.491 3.880 -3.544 1.00 88.88 97 THR A N 1
ATOM 757 C CA . THR A 1 97 ? 7.052 4.856 -2.541 1.00 88.88 97 THR A CA 1
ATOM 758 C C . THR A 1 97 ? 5.553 4.736 -2.282 1.00 88.88 97 THR A C 1
ATOM 760 O O . THR A 1 97 ? 5.140 4.667 -1.127 1.00 88.88 97 THR A O 1
ATOM 763 N N . SER A 1 98 ? 4.732 4.632 -3.334 1.00 84.75 98 SER A N 1
ATOM 764 C CA . SER A 1 98 ? 3.286 4.433 -3.187 1.00 84.75 98 SER A CA 1
ATOM 765 C C . SER A 1 98 ? 2.950 3.130 -2.458 1.00 84.75 98 SER A C 1
ATOM 767 O O . SER A 1 98 ? 2.092 3.131 -1.579 1.00 84.75 98 SER A O 1
ATOM 769 N N . LEU A 1 99 ? 3.637 2.026 -2.767 1.00 85.94 99 LEU A N 1
ATOM 770 C CA . LEU A 1 99 ? 3.439 0.750 -2.074 1.00 85.94 99 LEU A CA 1
ATOM 771 C C . LEU A 1 99 ? 3.815 0.839 -0.586 1.00 85.94 99 LEU A C 1
ATOM 773 O O . LEU A 1 99 ? 3.093 0.308 0.257 1.00 85.94 99 LEU A O 1
ATOM 777 N N . GLY A 1 100 ? 4.906 1.539 -0.265 1.00 85.81 100 GLY A N 1
ATOM 778 C CA . GLY A 1 100 ? 5.298 1.842 1.112 1.00 85.81 100 GLY A CA 1
ATOM 779 C C . GLY A 1 100 ? 4.230 2.650 1.852 1.00 85.81 100 GLY A C 1
ATOM 780 O O . GLY A 1 100 ? 3.818 2.259 2.940 1.00 85.81 100 GLY A O 1
ATOM 781 N N . GLY A 1 101 ? 3.697 3.702 1.222 1.00 84.44 101 GLY A N 1
ATOM 782 C CA . GLY A 1 101 ? 2.611 4.506 1.791 1.00 84.44 101 GLY A CA 1
ATOM 783 C C . GLY A 1 101 ? 1.354 3.684 2.099 1.00 84.44 101 GLY A C 1
ATOM 784 O O . GLY A 1 101 ? 0.785 3.807 3.181 1.00 84.44 101 GLY A O 1
ATOM 785 N N . LEU A 1 102 ? 0.956 2.774 1.201 1.00 84.56 102 LEU A N 1
ATOM 786 C CA . LEU A 1 102 ? -0.167 1.860 1.451 1.00 84.56 102 LEU A CA 1
ATOM 787 C C . LEU A 1 102 ? 0.109 0.937 2.651 1.00 84.56 102 LEU A C 1
ATOM 789 O O . LEU A 1 102 ? -0.766 0.735 3.495 1.00 84.56 102 LEU A O 1
ATOM 793 N N . GLN A 1 103 ? 1.324 0.398 2.764 1.00 84.88 103 GLN A N 1
ATOM 794 C CA . GLN A 1 103 ? 1.717 -0.444 3.896 1.00 84.88 103 GLN A CA 1
ATOM 795 C C . GLN A 1 103 ? 1.674 0.325 5.228 1.00 84.88 103 GLN A C 1
ATOM 797 O O . GLN A 1 103 ? 1.224 -0.218 6.242 1.00 84.88 103 GLN A O 1
ATOM 802 N N . ASP A 1 104 ? 2.083 1.591 5.233 1.00 87.12 104 ASP A N 1
ATOM 803 C CA . ASP A 1 104 ? 2.027 2.448 6.418 1.00 87.12 104 ASP A CA 1
ATOM 804 C C . ASP A 1 104 ? 0.587 2.775 6.827 1.00 87.12 104 ASP A C 1
ATOM 806 O O . ASP A 1 104 ? 0.251 2.685 8.013 1.00 87.12 104 ASP A O 1
ATOM 810 N N . CYS A 1 105 ? -0.298 3.066 5.866 1.00 80.62 105 CYS A N 1
ATOM 811 C CA . CYS A 1 105 ? -1.733 3.219 6.124 1.00 80.62 105 CYS A CA 1
ATOM 812 C C . CYS A 1 105 ? -2.322 1.963 6.781 1.00 80.62 105 CYS A C 1
ATOM 814 O O . CYS A 1 105 ? -3.051 2.064 7.770 1.00 80.62 105 CYS A O 1
ATOM 816 N N . LEU A 1 106 ? -1.966 0.775 6.281 1.00 82.38 106 LEU A N 1
ATOM 817 C CA . LEU A 1 106 ? -2.402 -0.499 6.854 1.00 82.38 106 LEU A CA 1
ATOM 818 C C . LEU A 1 106 ? -1.931 -0.663 8.306 1.00 82.38 106 LEU A C 1
ATOM 820 O O . LEU A 1 106 ? -2.706 -1.070 9.174 1.00 82.38 106 LEU A O 1
ATOM 824 N N . ASN A 1 107 ? -0.675 -0.323 8.591 1.00 85.06 107 ASN A N 1
ATOM 825 C CA . ASN A 1 107 ? -0.125 -0.398 9.943 1.00 85.06 107 ASN A CA 1
ATOM 826 C C . ASN A 1 107 ? -0.846 0.562 10.901 1.00 85.06 107 ASN A C 1
ATOM 828 O O . ASN A 1 107 ? -1.226 0.158 12.001 1.00 85.06 107 ASN A O 1
ATOM 832 N N . ARG A 1 108 ? -1.110 1.804 10.475 1.00 80.44 108 ARG A N 1
ATOM 833 C CA . ARG A 1 108 ? -1.878 2.786 11.262 1.00 80.44 108 ARG A CA 1
ATOM 834 C C . ARG A 1 108 ? -3.299 2.301 11.549 1.00 80.44 108 ARG A C 1
ATOM 836 O O . ARG A 1 108 ? -3.736 2.364 12.695 1.00 80.44 108 ARG A O 1
ATOM 843 N N . ALA A 1 109 ? -3.990 1.746 10.552 1.00 76.69 109 ALA A N 1
ATOM 844 C CA . ALA A 1 109 ? -5.325 1.169 10.720 1.00 76.69 109 ALA A CA 1
ATOM 845 C C . ALA A 1 109 ? -5.345 0.041 11.771 1.00 76.69 109 ALA A C 1
ATOM 847 O O . ALA A 1 109 ? -6.226 0.005 12.633 1.00 76.69 109 ALA A O 1
ATOM 848 N N . LYS A 1 110 ? -4.336 -0.844 11.757 1.00 79.56 110 LYS A N 1
ATOM 849 C CA . LYS A 1 110 ? -4.169 -1.910 12.762 1.00 79.56 110 LYS A CA 1
ATOM 850 C C . LYS A 1 110 ? -3.938 -1.348 14.173 1.00 79.56 110 LYS A C 1
ATOM 852 O O . LYS A 1 110 ? -4.509 -1.870 15.132 1.00 79.56 110 LYS A O 1
ATOM 857 N N . VAL A 1 111 ? -3.149 -0.278 14.307 1.00 81.88 111 VAL A N 1
ATOM 858 C CA . VAL A 1 111 ? -2.929 0.410 15.594 1.00 81.88 111 VAL A CA 1
ATOM 859 C C . VAL A 1 111 ? -4.229 1.023 16.114 1.00 81.88 111 VAL A C 1
ATOM 861 O O . VAL A 1 111 ? -4.610 0.729 17.246 1.00 81.88 111 VAL A O 1
ATOM 864 N N . ILE A 1 112 ? -4.952 1.786 15.289 1.00 77.31 112 ILE A N 1
ATOM 865 C CA . ILE A 1 112 ? -6.236 2.404 15.667 1.00 77.31 112 ILE A CA 1
ATOM 866 C C . ILE A 1 112 ? -7.225 1.337 16.144 1.00 77.31 112 ILE A C 1
ATOM 868 O O . ILE A 1 112 ? -7.817 1.479 17.210 1.00 77.31 112 ILE A O 1
ATOM 872 N N . TYR A 1 113 ? -7.347 0.224 15.418 1.00 76.88 113 TYR A N 1
ATOM 873 C CA . TYR A 1 113 ? -8.199 -0.887 15.841 1.00 76.88 113 TYR A CA 1
ATOM 874 C C . TYR A 1 113 ? -7.822 -1.427 17.225 1.00 76.88 113 TYR A C 1
ATOM 876 O O . TYR A 1 113 ? -8.695 -1.672 18.058 1.00 76.88 113 TYR A O 1
ATOM 884 N N . SER A 1 114 ? -6.525 -1.608 17.490 1.00 77.94 114 SER A N 1
ATOM 885 C CA . SER A 1 114 ? -6.056 -2.097 18.789 1.00 77.94 114 SER A CA 1
ATOM 886 C C . SER A 1 114 ? -6.397 -1.139 19.933 1.00 77.94 114 SER A C 1
ATOM 888 O O . SER A 1 114 ? -6.814 -1.602 20.995 1.00 77.94 114 SER A O 1
ATOM 890 N N . MET A 1 115 ? -6.307 0.174 19.687 1.00 79.62 115 MET A N 1
ATOM 891 C CA . MET A 1 115 ? -6.671 1.216 20.649 1.00 79.62 115 MET A CA 1
ATOM 892 C C . MET A 1 115 ? -8.170 1.181 20.945 1.00 79.62 115 MET A C 1
ATOM 894 O O . MET A 1 115 ? -8.560 1.030 22.098 1.00 79.62 115 MET A O 1
ATOM 898 N N . VAL A 1 116 ? -9.014 1.203 19.906 1.00 74.31 116 VAL A N 1
ATOM 899 C CA . VAL A 1 116 ? -10.478 1.170 20.066 1.00 74.31 116 VAL A CA 1
ATOM 900 C C . VAL A 1 116 ? -10.927 -0.100 20.791 1.00 74.31 116 VAL A C 1
ATOM 902 O O . VAL A 1 116 ? -11.770 -0.053 21.685 1.00 74.31 116 VAL A O 1
ATOM 905 N N . LYS A 1 117 ? -10.329 -1.249 20.464 1.00 75.38 117 LYS A N 1
ATOM 906 C CA . LYS A 1 117 ? -10.608 -2.516 21.150 1.00 75.38 117 LYS A CA 1
ATOM 907 C C . LYS A 1 117 ? -10.237 -2.467 22.636 1.00 75.38 117 LYS A C 1
ATOM 909 O O . LYS A 1 117 ? -10.934 -3.062 23.460 1.00 75.38 117 LYS A O 1
ATOM 914 N N . GLN A 1 118 ? -9.128 -1.815 22.979 1.00 72.50 118 GLN A N 1
ATOM 915 C CA . GLN A 1 118 ? -8.688 -1.666 24.363 1.00 72.50 118 GLN A CA 1
ATOM 916 C C . GLN A 1 118 ? -9.600 -0.716 25.146 1.00 72.50 118 GLN A C 1
ATOM 918 O O . GLN A 1 118 ? -9.977 -1.054 26.268 1.00 72.50 118 GLN A O 1
ATOM 923 N N . ASP A 1 119 ? -10.000 0.403 24.544 1.00 71.12 119 ASP A N 1
ATOM 924 C CA . ASP A 1 119 ? -10.946 1.353 25.136 1.00 71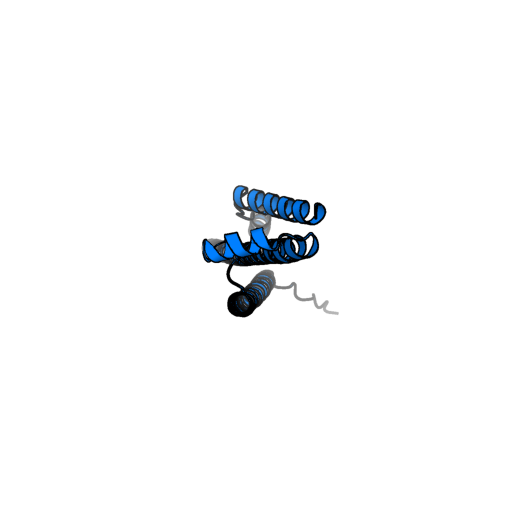.12 119 ASP A CA 1
ATOM 925 C C . ASP A 1 119 ? -12.298 0.695 25.405 1.00 71.12 119 ASP A C 1
ATOM 927 O O . ASP A 1 119 ? -12.813 0.778 26.519 1.00 71.12 119 ASP A O 1
ATOM 931 N N . TYR A 1 120 ? -12.823 -0.055 24.436 1.00 67.44 120 TYR A N 1
ATOM 932 C CA . TYR A 1 120 ? -14.063 -0.810 24.600 1.00 67.44 120 TYR A CA 1
ATOM 933 C C . TYR A 1 120 ? -13.980 -1.810 25.767 1.00 67.44 120 TYR A C 1
ATOM 935 O O . TYR A 1 120 ? -14.854 -1.858 26.631 1.00 67.44 120 TYR A O 1
ATOM 943 N N . LYS A 1 121 ? -12.871 -2.551 25.877 1.00 73.44 121 LYS A N 1
ATOM 944 C CA . LYS A 1 121 ? -12.648 -3.466 27.007 1.00 73.44 121 LYS A CA 1
ATOM 945 C C . LYS A 1 121 ? -12.536 -2.732 28.348 1.00 73.44 121 LYS A C 1
ATOM 947 O O . LYS A 1 121 ? -12.958 -3.249 29.382 1.00 73.44 121 LYS A O 1
ATOM 952 N N . MET A 1 122 ? -11.936 -1.543 28.361 1.00 75.88 122 MET A N 1
ATOM 953 C CA . MET A 1 122 ? -11.863 -0.714 29.562 1.00 75.88 122 MET A CA 1
ATOM 954 C C . MET A 1 122 ? -13.257 -0.246 29.990 1.00 75.88 122 MET A C 1
ATOM 956 O O . MET A 1 122 ? -13.568 -0.311 31.179 1.00 75.88 122 MET A O 1
ATOM 960 N N . GLN A 1 123 ? -14.110 0.136 29.039 1.00 65.38 123 GLN A N 1
ATOM 961 C CA . GLN A 1 123 ? -15.507 0.482 29.299 1.00 65.38 123 GLN A CA 1
ATOM 962 C C . GLN A 1 123 ? -16.286 -0.701 29.890 1.00 65.38 123 GLN A C 1
ATOM 964 O O . GLN A 1 123 ? -16.900 -0.531 30.943 1.00 65.38 123 GLN A O 1
ATOM 969 N N . GLU A 1 124 ? -16.193 -1.904 29.308 1.00 69.00 124 GLU A N 1
ATOM 970 C CA . GLU A 1 124 ? -16.818 -3.121 29.865 1.00 69.00 124 GLU A CA 1
ATOM 971 C C . GLU A 1 124 ? -16.400 -3.368 31.323 1.00 69.00 124 GLU A C 1
ATOM 973 O O . GLU A 1 124 ? -17.241 -3.633 32.188 1.00 69.00 124 GLU A O 1
ATOM 978 N N . ASN A 1 125 ? -15.099 -3.258 31.614 1.00 70.94 125 ASN A N 1
ATOM 979 C CA . ASN A 1 125 ? -14.566 -3.470 32.959 1.00 70.94 125 ASN A CA 1
ATOM 980 C C . ASN A 1 125 ? -15.109 -2.439 33.958 1.00 70.94 125 ASN A C 1
ATOM 982 O O . ASN A 1 125 ? -15.452 -2.802 35.084 1.00 70.94 125 ASN A O 1
ATOM 986 N N . ILE A 1 126 ? -15.197 -1.166 33.560 1.00 70.12 126 ILE A N 1
ATOM 987 C CA . ILE A 1 126 ? -15.734 -0.093 34.405 1.00 70.12 126 ILE A CA 1
ATOM 988 C C . ILE A 1 126 ? -17.216 -0.340 34.688 1.00 70.12 126 ILE A C 1
ATOM 990 O O . ILE A 1 126 ? -17.596 -0.390 35.858 1.00 70.12 126 ILE A O 1
ATOM 994 N N . VAL A 1 127 ? -18.027 -0.572 33.649 1.00 66.62 127 VAL A N 1
ATOM 995 C CA . VAL A 1 127 ? -19.467 -0.860 33.781 1.00 66.62 127 VAL A CA 1
ATOM 996 C C . VAL A 1 127 ? -19.698 -2.048 34.714 1.00 66.62 127 VAL A C 1
ATOM 998 O O . VAL A 1 127 ? -20.502 -1.952 35.644 1.00 66.62 127 VAL A O 1
ATOM 1001 N N . SER A 1 128 ? -18.928 -3.123 34.526 1.00 71.69 128 SER A N 1
ATOM 1002 C CA . SER A 1 128 ? -18.992 -4.326 35.361 1.00 71.69 128 SER A CA 1
ATOM 1003 C C . SER A 1 128 ? -18.608 -4.045 36.816 1.00 71.69 128 SER A C 1
ATOM 1005 O O . SER A 1 128 ? -19.318 -4.455 37.729 1.00 71.69 128 SER A O 1
ATOM 1007 N N . SER A 1 129 ? -17.508 -3.322 37.059 1.00 69.94 129 SER A N 1
ATOM 1008 C CA . SER A 1 129 ? -17.034 -3.018 38.420 1.00 69.94 129 SER A CA 1
ATOM 1009 C C . SER A 1 129 ? -17.985 -2.121 39.215 1.00 69.94 129 SER A C 1
ATOM 1011 O O . SER A 1 129 ? -18.075 -2.245 40.435 1.00 69.94 129 SER A O 1
ATOM 1013 N N . LEU A 1 130 ? -18.710 -1.238 38.525 1.00 72.69 130 LEU A N 1
ATOM 1014 C CA . LEU A 1 130 ? -19.664 -0.315 39.132 1.00 72.69 130 LEU A CA 1
ATOM 1015 C C . LEU A 1 130 ? -21.063 -0.931 39.312 1.00 72.69 130 LEU A C 1
ATOM 1017 O O . LEU A 1 130 ? -21.937 -0.267 39.863 1.00 72.69 130 LEU A O 1
ATOM 1021 N N . ASN A 1 131 ? -21.291 -2.179 38.870 1.00 69.12 131 ASN A N 1
ATOM 1022 C CA . ASN A 1 131 ? -22.614 -2.820 38.828 1.00 69.12 131 ASN A CA 1
ATOM 1023 C C . ASN A 1 131 ? -23.685 -1.935 38.152 1.00 69.12 131 ASN A C 1
ATOM 1025 O O . ASN A 1 131 ? -24.865 -1.984 38.511 1.00 69.12 131 ASN A O 1
ATOM 1029 N N . LEU A 1 132 ? -23.281 -1.098 37.188 1.00 62.88 132 LEU A N 1
ATOM 1030 C CA . LEU A 1 132 ? -24.205 -0.213 36.487 1.00 62.88 132 LEU A CA 1
ATOM 1031 C C . LEU A 1 132 ? -25.097 -1.057 35.577 1.00 62.88 132 LEU A C 1
ATOM 1033 O O . LEU A 1 132 ? -24.618 -1.797 34.722 1.00 62.88 132 LEU A O 1
ATOM 1037 N N . THR A 1 133 ? -26.410 -0.939 35.755 1.00 59.91 133 THR A N 1
ATOM 1038 C CA . THR A 1 133 ? -27.379 -1.500 34.808 1.00 59.91 133 THR A CA 1
ATOM 1039 C C . THR A 1 133 ? -27.532 -0.548 33.624 1.00 59.91 133 THR A C 1
ATOM 1041 O O . THR A 1 133 ? -27.469 0.672 33.802 1.00 59.91 133 THR A O 1
ATOM 1044 N N . SER A 1 134 ? -27.759 -1.089 32.419 1.00 56.56 134 SER A N 1
ATOM 1045 C CA . SER A 1 134 ? -27.821 -0.351 31.142 1.00 56.56 134 SER A CA 1
ATOM 1046 C C . SER A 1 134 ? -28.832 0.810 31.094 1.00 56.56 134 SER A C 1
ATOM 1048 O O . SER A 1 134 ? -28.861 1.553 30.124 1.00 56.56 134 SER A O 1
ATOM 1050 N N . THR A 1 135 ? -29.667 0.971 32.125 1.00 57.09 135 THR A N 1
ATOM 1051 C CA . THR A 1 135 ? -30.757 1.952 32.216 1.00 57.09 135 THR A CA 1
ATOM 1052 C C . THR A 1 135 ? -30.494 3.110 33.192 1.00 57.09 135 THR A C 1
ATOM 1054 O O . THR A 1 135 ? -31.383 3.935 33.391 1.00 57.09 135 THR A O 1
ATOM 1057 N N . SER A 1 136 ? -29.334 3.173 33.859 1.00 61.88 136 SER A N 1
ATOM 1058 C CA . SER A 1 136 ? -29.019 4.277 34.785 1.00 61.88 136 SER A CA 1
ATOM 1059 C C . SER A 1 136 ? -28.714 5.581 34.028 1.00 61.88 136 SER A C 1
ATOM 1061 O O . SER A 1 136 ? -27.905 5.589 33.102 1.00 61.88 136 SER A O 1
ATOM 1063 N N . ALA A 1 137 ? -29.291 6.708 34.464 1.00 65.44 137 ALA A N 1
ATOM 1064 C CA . ALA A 1 137 ? -28.990 8.047 33.930 1.00 65.44 137 ALA A CA 1
ATOM 1065 C C . ALA A 1 137 ? -27.501 8.438 34.069 1.00 65.44 137 ALA A C 1
ATOM 1067 O O . ALA A 1 137 ? -26.981 9.264 33.313 1.00 65.44 137 ALA A O 1
ATOM 1068 N N . GLU A 1 138 ? -26.796 7.823 35.019 1.00 61.69 138 GLU A N 1
ATOM 1069 C CA . GLU A 1 138 ? -25.353 7.983 35.206 1.00 61.69 138 GLU A CA 1
ATOM 1070 C C . GLU A 1 138 ? -24.574 7.282 34.087 1.00 61.69 138 GLU A C 1
ATOM 1072 O O . GLU A 1 138 ? -23.561 7.807 33.636 1.00 61.69 138 GLU A O 1
ATOM 1077 N N . LEU A 1 139 ? -25.072 6.146 33.583 1.00 61.78 139 LEU A N 1
ATOM 1078 C CA . LEU A 1 139 ? -24.469 5.418 32.466 1.00 61.78 139 LEU A CA 1
ATOM 1079 C C . LEU A 1 139 ? -24.676 6.142 31.130 1.00 61.78 139 LEU A C 1
ATOM 1081 O O . LEU A 1 139 ? -23.756 6.169 30.321 1.00 61.78 139 LEU A O 1
ATOM 1085 N N . GLU A 1 140 ? -25.840 6.761 30.919 1.00 59.69 140 GLU A N 1
ATOM 1086 C CA . GLU A 1 140 ? -26.111 7.659 29.781 1.00 59.69 140 GLU A CA 1
ATOM 1087 C C . GLU A 1 140 ? -25.161 8.866 29.795 1.00 59.69 140 GLU A C 1
ATOM 1089 O O . GLU A 1 140 ? -24.512 9.176 28.797 1.00 59.69 140 GLU A O 1
ATOM 1094 N N . SER A 1 141 ? -24.991 9.497 30.962 1.00 63.12 141 SER A N 1
ATOM 1095 C CA . SER A 1 141 ? -24.052 10.614 31.139 1.00 63.12 141 SER A CA 1
ATOM 1096 C C . SER A 1 141 ? -22.594 10.182 30.928 1.00 63.12 141 SER A C 1
ATOM 1098 O O . SER A 1 141 ? -21.806 10.920 30.334 1.00 63.12 141 SER A O 1
ATOM 1100 N N . TYR A 1 142 ? -22.233 8.975 31.373 1.00 60.00 142 TYR A N 1
ATOM 1101 C CA . TYR A 1 142 ? -20.907 8.389 31.184 1.00 60.00 142 TYR A CA 1
ATOM 1102 C C . TYR A 1 142 ? -20.638 8.021 29.717 1.00 60.00 142 TYR A C 1
ATOM 1104 O O . TYR A 1 142 ? -19.577 8.366 29.200 1.00 60.00 142 TYR A O 1
ATOM 1112 N N . HIS A 1 143 ? -21.604 7.407 29.020 1.00 59.25 143 HIS A N 1
ATOM 1113 C CA . HIS A 1 143 ? -21.550 7.155 27.575 1.00 59.25 143 HIS A CA 1
ATOM 1114 C C . HIS A 1 143 ? -21.364 8.455 26.799 1.00 59.25 143 HIS A C 1
ATOM 1116 O O . HIS A 1 143 ? -20.488 8.526 25.945 1.00 59.25 143 HIS A O 1
ATOM 1122 N N . LEU A 1 144 ? -22.127 9.503 27.122 1.00 57.03 144 LEU A N 1
ATOM 1123 C CA . LEU A 1 144 ? -22.000 10.804 26.466 1.00 57.03 144 LEU A CA 1
ATOM 1124 C C . LEU A 1 144 ? -20.604 11.408 26.690 1.00 57.03 144 LEU A C 1
ATOM 1126 O O . LEU A 1 144 ? -19.980 11.886 25.748 1.00 57.03 144 LEU A O 1
ATOM 1130 N N . MET A 1 145 ? -20.076 11.333 27.916 1.00 64.69 145 MET A N 1
ATOM 1131 C CA . MET A 1 145 ? -18.728 11.811 28.242 1.00 64.69 145 MET A CA 1
ATOM 1132 C C . MET A 1 145 ? -17.632 11.053 27.472 1.00 64.69 145 MET A C 1
ATOM 1134 O O . MET A 1 145 ? -16.625 11.650 27.093 1.00 64.69 145 MET A O 1
ATOM 1138 N N . TRP A 1 146 ? -17.835 9.757 27.226 1.00 55.66 146 TRP A N 1
ATOM 1139 C CA . TRP A 1 146 ? -16.897 8.891 26.512 1.00 55.66 146 TRP A CA 1
ATOM 1140 C C . TRP A 1 146 ? -17.018 8.955 24.985 1.00 55.66 146 TRP A C 1
ATOM 1142 O O . TRP A 1 146 ? -15.993 8.982 24.312 1.00 55.66 146 TRP A O 1
ATOM 1152 N N . MET A 1 147 ? -18.223 9.074 24.419 1.00 49.41 147 MET A N 1
ATOM 1153 C CA . MET A 1 147 ? -18.418 9.328 22.981 1.00 49.41 147 MET A CA 1
ATOM 1154 C C . MET A 1 147 ? -17.796 10.660 22.541 1.00 49.41 147 MET A C 1
ATOM 1156 O O . MET A 1 147 ? -17.412 10.817 21.386 1.00 49.41 147 MET A O 1
ATOM 1160 N N . LEU A 1 148 ? -17.683 11.618 23.466 1.00 49.00 148 LEU A N 1
ATOM 1161 C CA . LEU A 1 148 ? -17.067 12.925 23.236 1.00 49.00 148 LEU A CA 1
ATOM 1162 C C . LEU A 1 148 ? -15.534 12.921 23.361 1.00 49.00 148 LEU A C 1
ATOM 1164 O O . LEU A 1 148 ? -14.911 13.954 23.119 1.00 49.00 148 LEU A O 1
ATOM 1168 N N . ARG A 1 149 ? -14.907 11.792 23.715 1.00 56.91 149 ARG A N 1
ATOM 1169 C CA . ARG A 1 149 ? -13.447 11.640 23.710 1.00 56.91 149 ARG A CA 1
ATOM 1170 C C . ARG A 1 149 ? -13.041 10.350 23.009 1.00 56.91 149 ARG A C 1
ATOM 1172 O O . ARG A 1 149 ? -12.830 9.339 23.677 1.00 56.91 149 ARG A O 1
ATOM 1179 N N . PRO A 1 150 ? -12.823 10.366 21.690 1.00 48.19 150 PRO A N 1
ATOM 1180 C CA . PRO A 1 150 ? -11.939 9.365 21.137 1.00 48.19 150 PRO A CA 1
ATOM 1181 C C . PRO A 1 150 ? -10.543 9.694 21.697 1.00 48.19 150 PRO A C 1
ATOM 1183 O O . PRO A 1 150 ? -10.079 10.827 21.560 1.00 48.19 150 PRO A O 1
ATOM 1186 N N . PHE A 1 151 ? -9.883 8.761 22.396 1.00 56.16 151 PHE A N 1
ATOM 1187 C CA . PHE A 1 151 ? -8.465 8.926 22.740 1.00 56.16 151 PHE A CA 1
ATOM 1188 C C . PHE A 1 151 ? -7.654 8.748 21.456 1.00 56.16 151 PHE A C 1
ATOM 1190 O O . PHE A 1 151 ? -6.971 7.753 21.229 1.00 56.16 151 PHE A O 1
ATOM 1197 N N . ILE A 1 152 ? -7.804 9.705 20.553 1.00 54.78 152 ILE A N 1
ATOM 1198 C CA . ILE A 1 152 ? -6.967 9.840 19.388 1.00 54.78 152 ILE A CA 1
ATOM 1199 C C . ILE A 1 152 ? -5.920 10.852 19.800 1.00 54.78 152 ILE A C 1
ATOM 1201 O O . ILE A 1 152 ? -6.240 11.965 20.201 1.00 54.78 152 ILE A O 1
ATOM 1205 N N . ASN A 1 153 ? -4.664 10.424 19.776 1.00 64.81 153 ASN A N 1
ATOM 1206 C CA . ASN A 1 153 ? -3.562 11.341 19.978 1.00 64.81 153 ASN A CA 1
ATOM 1207 C C . ASN A 1 153 ? -3.673 12.440 18.906 1.00 64.81 153 ASN A C 1
ATOM 1209 O O . ASN A 1 153 ? -3.569 12.134 17.716 1.00 64.81 153 ASN A O 1
ATOM 1213 N N . ASP A 1 154 ? -3.922 13.683 19.325 1.00 66.31 154 ASP A N 1
ATOM 1214 C CA . ASP A 1 154 ? -4.122 14.824 18.424 1.00 66.31 154 ASP A CA 1
ATOM 1215 C C . ASP A 1 154 ? -2.931 15.006 17.473 1.00 66.31 154 ASP A C 1
ATOM 1217 O O . ASP A 1 154 ? -3.129 15.344 16.306 1.00 66.31 154 ASP A O 1
ATOM 1221 N N . ASP A 1 155 ? -1.713 14.657 17.906 1.00 69.00 155 ASP A N 1
ATOM 1222 C CA . ASP A 1 155 ? -0.524 14.670 17.047 1.00 69.00 155 ASP A CA 1
ATOM 1223 C C . ASP A 1 155 ? -0.636 13.653 15.903 1.00 69.00 155 ASP A C 1
ATOM 1225 O O . ASP A 1 155 ? -0.220 13.916 14.775 1.00 69.00 155 ASP A O 1
ATOM 1229 N N . VAL A 1 156 ? -1.229 12.484 16.165 1.00 69.44 156 VAL A N 1
ATOM 1230 C CA . VAL A 1 156 ? -1.415 11.426 15.161 1.00 69.44 156 VAL A CA 1
ATOM 1231 C C . VAL A 1 156 ? -2.491 11.819 14.148 1.00 69.44 156 VAL A C 1
ATOM 1233 O O . VAL A 1 156 ? -2.325 11.525 12.963 1.00 69.44 156 VAL A O 1
ATOM 1236 N N . MET A 1 157 ? -3.557 12.505 14.578 1.00 69.81 157 MET A N 1
ATOM 1237 C CA . MET A 1 157 ? -4.570 13.047 13.661 1.00 69.81 157 MET A CA 1
ATOM 1238 C C . MET A 1 157 ? -4.044 14.208 12.840 1.00 69.81 157 MET A C 1
ATOM 1240 O O . MET A 1 157 ? -4.265 14.229 11.631 1.00 69.81 157 MET A O 1
ATOM 1244 N N . HIS A 1 158 ? -3.315 15.138 13.455 1.00 71.56 158 HIS A N 1
ATOM 1245 C CA . HIS A 1 158 ? -2.716 16.248 12.726 1.00 71.56 158 HIS A CA 1
ATOM 1246 C C . HIS A 1 158 ? -1.724 15.765 11.673 1.00 71.56 158 HIS A C 1
ATOM 1248 O O . HIS A 1 158 ? -1.810 16.200 10.527 1.00 71.56 158 HIS A O 1
ATOM 1254 N N . GLN A 1 159 ? -0.870 14.796 12.008 1.00 71.75 159 GLN A N 1
ATOM 1255 C CA . GLN A 1 159 ? 0.029 14.192 11.025 1.00 71.75 159 GLN A CA 1
ATOM 1256 C C . GLN A 1 159 ? -0.725 13.472 9.903 1.00 71.75 159 GLN A C 1
ATOM 1258 O O . GLN A 1 159 ? -0.312 13.547 8.750 1.00 71.75 159 GLN A O 1
ATOM 1263 N N . ALA A 1 160 ? -1.818 12.766 10.210 1.00 68.56 160 ALA A N 1
ATOM 1264 C CA . ALA A 1 160 ? -2.614 12.086 9.190 1.00 68.56 160 ALA A CA 1
ATOM 1265 C C . ALA A 1 160 ? -3.289 13.078 8.222 1.00 68.56 160 ALA A C 1
ATOM 1267 O O . ALA A 1 160 ? -3.258 12.861 7.012 1.00 68.56 160 ALA A O 1
ATOM 1268 N N . LEU A 1 161 ? -3.834 14.180 8.744 1.00 72.44 161 LEU A N 1
ATOM 1269 C CA . LEU A 1 161 ? -4.471 15.247 7.964 1.00 72.44 161 LEU A CA 1
ATOM 1270 C C . LEU A 1 161 ? -3.471 16.038 7.109 1.00 72.44 161 LEU A C 1
ATOM 1272 O O . LEU A 1 161 ? -3.763 16.330 5.951 1.00 72.44 161 LEU A O 1
ATOM 1276 N N . GLU A 1 162 ? -2.283 16.348 7.637 1.00 80.62 162 GLU A N 1
ATOM 1277 C CA . GLU A 1 162 ? -1.226 17.004 6.855 1.00 80.62 162 GLU A CA 1
ATOM 1278 C C . GLU A 1 162 ? -0.791 16.147 5.665 1.00 80.62 162 GLU A C 1
ATOM 1280 O O . GLU A 1 162 ? -0.655 16.662 4.557 1.00 80.62 162 GLU A O 1
ATOM 1285 N N . GLN A 1 163 ? -0.629 14.837 5.862 1.00 73.19 163 GLN A N 1
ATOM 1286 C CA . GLN A 1 163 ? -0.223 13.931 4.786 1.00 73.19 163 GLN A CA 1
ATOM 1287 C C . GLN A 1 163 ? -1.303 13.766 3.710 1.00 73.19 163 GLN A C 1
ATOM 1289 O O . GLN A 1 163 ? -0.978 13.657 2.527 1.00 73.19 163 GLN A O 1
ATOM 1294 N N . GLU A 1 164 ? -2.583 13.780 4.088 1.00 69.31 164 GLU A N 1
ATOM 1295 C CA . GLU A 1 164 ? -3.694 13.759 3.133 1.00 69.31 164 GLU A CA 1
ATOM 1296 C C . GLU A 1 164 ? -3.744 15.052 2.302 1.00 69.31 164 GLU A C 1
ATOM 1298 O O . GLU A 1 164 ? -3.879 14.997 1.076 1.00 69.31 164 GLU A O 1
ATOM 1303 N N . GLU A 1 165 ? -3.548 16.218 2.929 1.00 72.31 165 GLU A N 1
ATOM 1304 C CA . GLU A 1 165 ? -3.420 17.486 2.203 1.00 72.31 165 GLU A CA 1
ATOM 1305 C C . GLU A 1 165 ? -2.210 17.501 1.265 1.00 72.31 165 GLU A C 1
ATOM 1307 O O . GLU A 1 165 ? -2.309 18.008 0.145 1.00 72.31 165 GLU A O 1
ATOM 1312 N N . GLU A 1 166 ? -1.073 16.954 1.690 1.00 71.81 166 GLU A N 1
ATOM 1313 C CA . GLU A 1 166 ? 0.147 16.908 0.885 1.00 71.81 166 GLU A CA 1
ATOM 1314 C C . GLU A 1 166 ? -0.019 15.984 -0.329 1.00 71.81 166 GLU A C 1
ATOM 1316 O O . GLU A 1 166 ? 0.315 16.370 -1.453 1.00 71.81 166 GLU A O 1
ATOM 1321 N N . ALA A 1 167 ? -0.634 14.813 -0.138 1.00 61.59 167 ALA A N 1
ATOM 1322 C CA . ALA A 1 167 ? -0.976 13.885 -1.213 1.00 61.59 167 ALA A CA 1
ATOM 1323 C C . ALA A 1 167 ? -1.966 14.503 -2.218 1.00 61.59 167 ALA A C 1
ATOM 1325 O O . ALA A 1 167 ? -1.789 14.373 -3.433 1.00 61.59 167 ALA A O 1
ATOM 1326 N N . LEU A 1 168 ? -2.976 15.235 -1.735 1.00 62.84 168 LEU A N 1
ATOM 1327 C CA . LEU A 1 168 ? -3.937 15.950 -2.581 1.00 62.84 168 LEU A CA 1
ATOM 1328 C C . LEU A 1 168 ? -3.304 17.131 -3.327 1.00 62.84 168 LEU A C 1
ATOM 1330 O O . LEU A 1 168 ? -3.676 17.397 -4.472 1.00 62.84 168 LEU A O 1
ATOM 1334 N N . ARG A 1 169 ? -2.353 17.845 -2.710 1.00 72.31 169 ARG A N 1
ATOM 1335 C CA . ARG A 1 169 ? -1.588 18.915 -3.371 1.00 72.31 169 ARG A CA 1
ATOM 1336 C C . ARG A 1 169 ? -0.730 18.355 -4.494 1.00 72.31 169 ARG A C 1
ATOM 1338 O O . ARG A 1 169 ? -0.825 18.868 -5.604 1.00 72.31 169 ARG A O 1
ATOM 1345 N N . TRP A 1 170 ? 0.006 17.276 -4.234 1.00 70.50 170 TRP A N 1
ATOM 1346 C CA . TRP A 1 170 ? 0.787 16.565 -5.247 1.00 70.50 170 TRP A CA 1
ATOM 1347 C C . TRP A 1 170 ? -0.069 16.113 -6.433 1.00 70.50 170 TRP A C 1
ATOM 1349 O O . TRP A 1 170 ? 0.324 16.311 -7.582 1.00 70.50 170 TRP A O 1
ATOM 1359 N N . TRP A 1 171 ? -1.264 15.577 -6.171 1.00 48.62 171 TRP A N 1
ATOM 1360 C CA . TRP A 1 171 ? -2.182 15.114 -7.215 1.00 48.62 171 TRP A CA 1
ATOM 1361 C C . TRP A 1 171 ? -2.773 16.246 -8.071 1.00 48.62 171 TRP A C 1
ATOM 1363 O O . TRP A 1 171 ? -3.098 16.031 -9.230 1.00 48.62 171 TRP A O 1
ATOM 1373 N N . ARG A 1 172 ? -2.907 17.463 -7.526 1.00 62.47 172 ARG A N 1
ATOM 1374 C CA . ARG A 1 172 ? -3.400 18.643 -8.265 1.00 62.47 172 ARG A CA 1
ATOM 1375 C C . ARG A 1 172 ? -2.316 19.371 -9.064 1.00 62.47 172 ARG A C 1
ATOM 1377 O O . ARG A 1 172 ? -2.654 20.221 -9.884 1.00 62.47 172 ARG A O 1
ATOM 1384 N N . SER A 1 173 ? -1.043 19.103 -8.781 1.00 64.69 173 SER A N 1
ATOM 1385 C CA . SER A 1 173 ? 0.109 19.761 -9.412 1.00 64.69 173 SER A CA 1
ATOM 1386 C C . SER A 1 173 ? 0.764 18.969 -10.551 1.00 64.69 173 SER A C 1
ATOM 1388 O O . SER A 1 173 ? 1.698 19.487 -11.162 1.00 64.69 173 SER A O 1
ATOM 1390 N N . GLY A 1 174 ? 0.306 17.743 -10.819 1.00 44.75 174 GLY A N 1
ATOM 1391 C CA . GLY A 1 174 ? 0.697 16.928 -11.979 1.00 44.75 174 GLY A CA 1
ATOM 1392 C C . GLY A 1 174 ? -0.395 16.900 -13.035 1.00 44.75 174 GLY A C 1
ATOM 1393 O O . GLY A 1 174 ? -0.035 16.813 -14.228 1.00 44.75 174 GLY A O 1
#

Secondary structure (DSSP, 8-state):
----PPPPP-HHHHHHHHHHHHHHHHHHHHHHHHHHHHHHHHHHHHHHHH-PPPTTTS-HHHHHHHHHT--HHHHHHHHHHHHHHHHHHHHHHHHHHHHHHHHHHHHHHHHHHHHHHHHHHHHHHHHHHTT--TT-HHHHHHHHHHHT-----HHHHHHHHHHHHHHHHHHH--

pLDDT: mean 71.58, std 11.68, range [37.56, 90.69]